Protein AF-A0A2V8RSX2-F1 (afdb_monomer_lite)

pLDDT: mean 84.75, std 11.89, range [47.34, 95.5]

Secondary structure (DSSP, 8-state):
--HHHHHHHHHHHHHHHHHHHHHHHHHHHHH--PPP-THHHHHHHHHHHHHHHHHTT---GGGGSSSS-THHHHHHHHHHHHH--HHHHHHHHHHHHHHHHHHHHHHHHHHHH-

Foldseek 3Di:
DPPVVVVVVVVVVLVVLLCVLQVVLLCCLPPVPDDQDDPRNVLLVLLVVQLVCVVVVNDDPCSCPDDDRNPLSVVLSVVCNVVVCSSSSSSNSVSVVRSVVSSVVVVVVVVVVD

Sequence (114 aa):
MTDDKWKMVRPIRYPVLLLLAGVPRIVGALFVHKEPFGDAYCYIEQATMMRGKIVTGYLAIENLYGFWLPLYQFFCSIVSVPVNQPVYVSRLVAASAGTGVCLLVYVFSYRLTS

Radius of gyration: 18.68 Å; chains: 1; bounding box: 34×29×55 Å

Structure (mmCIF, N/CA/C/O backbone):
data_AF-A0A2V8RSX2-F1
#
_entry.id   AF-A0A2V8RSX2-F1
#
loop_
_atom_site.group_PDB
_atom_site.id
_atom_site.type_symbol
_atom_site.label_atom_id
_atom_site.label_alt_id
_atom_site.label_comp_id
_atom_site.label_asym_id
_atom_site.label_entity_id
_atom_site.label_seq_id
_atom_site.pdbx_PDB_ins_code
_atom_site.Cartn_x
_atom_site.Cartn_y
_atom_site.Cartn_z
_atom_site.occupancy
_atom_site.B_iso_or_equiv
_atom_site.auth_seq_id
_atom_site.auth_comp_id
_atom_site.auth_asym_id
_atom_site.auth_atom_id
_atom_site.pdbx_PDB_model_num
ATOM 1 N N . MET A 1 1 ? -14.603 -11.134 40.950 1.00 47.34 1 MET A N 1
ATOM 2 C CA . MET A 1 1 ? -14.792 -11.987 39.748 1.00 47.34 1 MET A CA 1
ATOM 3 C C . MET A 1 1 ? -15.011 -11.146 38.474 1.00 47.34 1 MET A C 1
ATOM 5 O O . MET A 1 1 ? -15.754 -11.547 37.586 1.00 47.34 1 MET A O 1
ATOM 9 N N . THR A 1 2 ? -14.371 -9.973 38.360 1.00 55.50 2 THR A N 1
ATOM 10 C CA . THR A 1 2 ? -14.672 -8.955 37.328 1.00 55.50 2 THR A CA 1
ATOM 11 C C . THR A 1 2 ? -13.461 -8.508 36.502 1.00 55.50 2 THR A C 1
ATOM 13 O O . THR A 1 2 ? -13.664 -7.946 35.431 1.00 55.50 2 THR A O 1
ATOM 16 N N . ASP A 1 3 ? -12.224 -8.804 36.915 1.00 56.16 3 ASP A N 1
ATOM 17 C CA . ASP A 1 3 ? -11.018 -8.341 36.206 1.00 56.16 3 ASP A CA 1
ATOM 18 C C . ASP A 1 3 ? -10.672 -9.139 34.940 1.00 56.16 3 ASP A C 1
ATOM 20 O O . ASP A 1 3 ? -10.151 -8.582 33.969 1.00 56.16 3 ASP A O 1
ATOM 24 N N . ASP A 1 4 ? -11.000 -10.430 34.888 1.00 55.84 4 ASP A N 1
ATOM 25 C CA . ASP A 1 4 ? -10.563 -11.287 33.776 1.00 55.84 4 ASP A CA 1
ATOM 26 C C . ASP A 1 4 ? -11.345 -11.044 32.480 1.00 55.84 4 ASP A C 1
ATOM 28 O O . ASP A 1 4 ? -10.791 -11.159 31.382 1.00 55.84 4 ASP A O 1
ATOM 32 N N . LYS A 1 5 ? -12.606 -10.599 32.579 1.00 52.97 5 LYS A N 1
ATOM 33 C CA . LYS A 1 5 ? -13.413 -10.238 31.401 1.00 52.97 5 LYS A CA 1
ATOM 34 C C . LYS A 1 5 ? -12.805 -9.050 30.650 1.00 52.97 5 LYS A C 1
ATOM 36 O O . LYS A 1 5 ? -12.757 -9.059 29.423 1.00 52.97 5 LYS A O 1
ATOM 41 N N . TRP A 1 6 ? -12.263 -8.062 31.362 1.00 51.31 6 TRP A N 1
ATOM 42 C CA . TRP A 1 6 ? -11.646 -6.884 30.744 1.00 51.31 6 TRP A CA 1
ATOM 43 C C . TRP A 1 6 ? -10.259 -7.154 30.161 1.00 51.31 6 TRP A C 1
ATOM 45 O O . TRP A 1 6 ? -9.827 -6.422 29.271 1.00 51.31 6 TRP A O 1
ATOM 55 N N . LYS A 1 7 ? -9.560 -8.197 30.620 1.00 53.88 7 LYS A N 1
ATOM 56 C CA . LYS A 1 7 ? -8.288 -8.632 30.025 1.00 53.88 7 LYS A CA 1
ATOM 57 C C . LYS A 1 7 ? -8.502 -9.404 28.723 1.00 53.88 7 LYS A C 1
ATOM 59 O O . LYS A 1 7 ? -7.754 -9.178 27.779 1.00 53.88 7 LYS A O 1
ATOM 64 N N . MET A 1 8 ? -9.556 -10.221 28.632 1.00 51.19 8 MET A N 1
ATOM 65 C CA . MET A 1 8 ? -9.914 -10.980 27.420 1.00 51.19 8 MET A CA 1
ATOM 66 C C . MET A 1 8 ? -10.546 -10.125 26.309 1.00 51.19 8 MET A C 1
ATOM 68 O O . MET A 1 8 ? -10.369 -10.402 25.126 1.00 51.19 8 MET A O 1
ATOM 72 N N . VAL A 1 9 ? -11.249 -9.048 26.667 1.00 57.47 9 VAL A N 1
ATOM 73 C CA . VAL A 1 9 ? -11.889 -8.145 25.695 1.00 57.47 9 VAL A CA 1
ATOM 74 C C . VAL A 1 9 ? -10.869 -7.273 24.942 1.00 57.47 9 VAL A C 1
ATOM 76 O O . VAL A 1 9 ? -11.111 -6.891 23.799 1.00 57.47 9 VAL A O 1
ATOM 79 N N . ARG A 1 10 ? -9.703 -6.982 25.533 1.00 61.38 10 ARG A N 1
ATOM 80 C CA . ARG A 1 10 ? -8.636 -6.185 24.891 1.00 61.38 10 ARG A CA 1
ATOM 81 C C . ARG A 1 10 ? -8.049 -6.836 23.626 1.00 61.38 10 ARG A C 1
ATOM 83 O O . ARG A 1 10 ? -8.018 -6.146 22.608 1.00 61.38 10 ARG A O 1
ATOM 90 N N . PRO A 1 11 ? -7.611 -8.113 23.629 1.00 61.22 11 PRO A N 1
ATOM 91 C CA . PRO A 1 11 ? -7.018 -8.742 22.450 1.00 61.22 11 PRO A CA 1
ATOM 92 C C . PRO A 1 11 ? -8.029 -9.022 21.334 1.00 61.22 11 PRO A C 1
ATOM 94 O O . PRO A 1 11 ? -7.619 -9.071 20.185 1.00 61.22 11 PRO A O 1
ATOM 97 N N . ILE A 1 12 ? -9.329 -9.153 21.631 1.00 69.94 12 ILE A N 1
ATOM 98 C CA . ILE A 1 12 ? -10.370 -9.429 20.621 1.00 69.94 12 ILE A CA 1
ATOM 99 C C . ILE A 1 12 ? -10.715 -8.187 19.779 1.00 69.94 12 ILE A C 1
ATOM 101 O O . ILE A 1 12 ? -11.083 -8.310 18.613 1.00 69.94 12 ILE A O 1
ATOM 105 N N . ARG A 1 13 ? -10.563 -6.972 20.321 1.00 81.12 13 ARG A N 1
ATOM 106 C CA . ARG A 1 13 ? -10.955 -5.733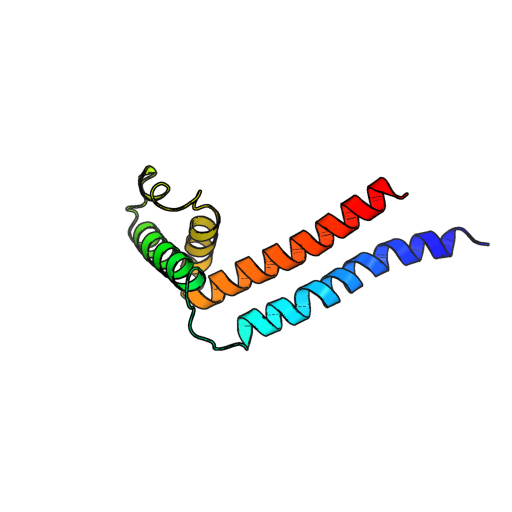 19.620 1.00 81.12 13 ARG A CA 1
ATOM 107 C C . ARG A 1 13 ? -10.075 -5.408 18.410 1.00 81.12 13 ARG A C 1
ATOM 109 O O . ARG A 1 13 ? -10.595 -4.960 17.394 1.00 81.12 13 ARG A O 1
ATOM 116 N N . TYR A 1 14 ? -8.771 -5.663 18.490 1.00 86.56 14 TYR A N 1
ATOM 117 C CA . TYR A 1 14 ? -7.827 -5.407 17.395 1.00 86.56 14 TYR A CA 1
ATOM 118 C C . TYR A 1 14 ? -8.060 -6.264 16.140 1.00 86.56 14 TYR A C 1
ATOM 120 O O . TYR A 1 14 ? -8.159 -5.679 15.065 1.00 86.56 14 TYR A O 1
ATOM 128 N N . PRO A 1 15 ? -8.182 -7.605 16.217 1.00 89.94 15 PRO A N 1
ATOM 129 C CA . PRO A 1 15 ? -8.452 -8.426 15.041 1.00 89.94 15 PRO A CA 1
ATOM 130 C C . PRO A 1 15 ? -9.836 -8.136 14.459 1.00 89.94 15 PRO A C 1
ATOM 132 O O . PRO A 1 15 ? -9.970 -8.072 13.243 1.00 89.94 15 PRO A O 1
ATOM 135 N N . VAL A 1 16 ? -10.852 -7.879 15.292 1.00 91.44 16 VAL A N 1
ATOM 136 C CA . VAL A 1 16 ? -12.181 -7.481 14.798 1.00 91.44 16 VAL A CA 1
ATOM 137 C C . VAL A 1 16 ? -12.095 -6.163 14.027 1.00 91.44 16 VAL A C 1
ATOM 139 O O . VAL A 1 16 ? -12.621 -6.065 12.921 1.00 91.44 16 VAL A O 1
ATOM 142 N N . LEU A 1 17 ? -11.380 -5.168 14.558 1.00 91.19 17 LEU A N 1
ATOM 143 C CA . LEU A 1 17 ? -11.181 -3.889 13.880 1.00 91.19 17 LEU A CA 1
ATOM 144 C C . LEU A 1 17 ? -10.354 -4.036 12.595 1.00 91.19 17 LEU A C 1
ATOM 146 O O . LEU A 1 17 ? -10.699 -3.432 11.583 1.00 91.19 17 LEU A O 1
ATOM 150 N N . LEU A 1 18 ? -9.305 -4.863 12.611 1.00 93.06 18 LEU A N 1
ATOM 151 C CA . LEU A 1 18 ? -8.501 -5.185 11.431 1.00 93.06 18 LEU A CA 1
ATOM 152 C C . LEU A 1 18 ? -9.369 -5.808 10.334 1.00 93.06 18 LEU A C 1
ATOM 154 O O . LEU A 1 18 ? -9.258 -5.414 9.180 1.00 93.06 18 LEU A O 1
ATOM 158 N N . LEU A 1 19 ? -10.247 -6.751 10.683 1.00 94.12 19 LEU A N 1
ATOM 159 C CA . LEU A 1 19 ? -11.134 -7.399 9.721 1.00 94.12 19 LEU A CA 1
ATOM 160 C C . LEU A 1 19 ? -12.172 -6.416 9.172 1.00 94.12 19 LEU A C 1
ATOM 162 O O . LEU A 1 19 ? -12.322 -6.305 7.958 1.00 94.12 19 LEU A O 1
ATOM 166 N N . LEU A 1 20 ? -12.839 -5.656 10.044 1.00 94.12 20 LEU A N 1
ATOM 167 C CA . LEU A 1 20 ? -13.863 -4.688 9.639 1.00 94.12 20 LEU A CA 1
ATOM 168 C C . LEU A 1 20 ? -13.292 -3.542 8.797 1.00 94.12 20 LEU A C 1
ATOM 170 O O . LEU A 1 20 ? -13.925 -3.110 7.838 1.00 94.12 20 LEU A O 1
ATOM 174 N N . ALA A 1 21 ? -12.098 -3.048 9.128 1.00 93.62 21 ALA A N 1
ATOM 175 C CA . ALA A 1 21 ? -11.451 -1.991 8.361 1.00 93.62 21 ALA A CA 1
ATOM 176 C C . ALA A 1 21 ? -10.746 -2.532 7.106 1.00 93.62 21 ALA A C 1
ATOM 178 O O . ALA A 1 21 ? -10.789 -1.892 6.055 1.00 93.62 21 ALA A O 1
ATOM 179 N N . GLY A 1 22 ? -10.098 -3.690 7.209 1.00 94.75 22 GLY A N 1
ATOM 180 C CA . GLY A 1 22 ? -9.222 -4.238 6.180 1.00 94.75 22 GLY A CA 1
ATOM 181 C C . GLY A 1 22 ? -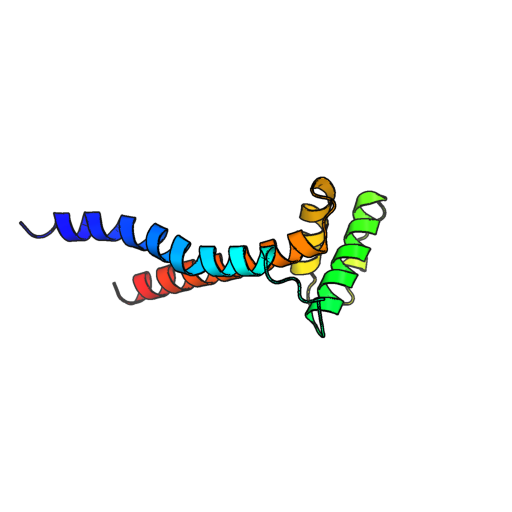9.953 -4.996 5.083 1.00 94.75 22 GLY A C 1
ATOM 182 O O . GLY A 1 22 ? -9.706 -4.732 3.908 1.00 94.75 22 GLY A O 1
ATOM 183 N N . VAL A 1 23 ? -10.878 -5.897 5.433 1.00 95.19 23 VAL A N 1
ATOM 184 C CA . VAL A 1 23 ? -11.530 -6.781 4.449 1.00 95.19 23 VAL A CA 1
ATOM 185 C C . VAL A 1 23 ? -12.257 -5.982 3.362 1.00 95.19 23 VAL A C 1
ATOM 187 O O . VAL A 1 23 ? -11.952 -6.208 2.192 1.00 95.19 23 VAL A O 1
ATOM 190 N N . PRO A 1 24 ? -13.120 -4.990 3.671 1.00 95.25 24 PRO A N 1
ATOM 191 C CA . PRO A 1 24 ? -13.796 -4.222 2.625 1.00 95.25 24 PRO A CA 1
ATOM 192 C C . PRO A 1 24 ? -12.826 -3.443 1.728 1.00 95.25 24 PRO A C 1
ATOM 194 O O . PRO A 1 24 ? -13.056 -3.326 0.528 1.00 95.25 24 PRO A O 1
ATOM 197 N N . ARG A 1 25 ? -11.716 -2.935 2.288 1.00 94.56 25 ARG A N 1
ATOM 198 C CA . ARG A 1 25 ? -10.702 -2.174 1.539 1.00 94.56 25 ARG A CA 1
ATOM 199 C C . ARG A 1 25 ? -9.899 -3.062 0.596 1.00 94.56 25 ARG A C 1
ATOM 201 O O . ARG A 1 25 ? -9.679 -2.676 -0.547 1.00 94.56 25 ARG A O 1
ATOM 208 N N . ILE A 1 26 ? -9.490 -4.246 1.052 1.00 93.94 26 ILE A N 1
ATOM 209 C CA . ILE A 1 26 ? -8.765 -5.219 0.225 1.00 93.94 26 ILE A CA 1
ATOM 210 C C . ILE A 1 26 ? -9.683 -5.759 -0.875 1.00 93.94 26 ILE A C 1
ATOM 212 O O . ILE A 1 26 ? -9.287 -5.789 -2.037 1.00 93.94 26 ILE A O 1
ATOM 216 N N . VAL A 1 27 ? -10.929 -6.111 -0.537 1.00 93.69 27 VAL A N 1
ATOM 217 C CA . VAL A 1 27 ? -11.937 -6.525 -1.526 1.00 93.69 27 VAL A CA 1
ATOM 218 C C . VAL A 1 27 ? -12.152 -5.412 -2.554 1.00 93.69 27 VAL A C 1
ATOM 220 O O . VAL A 1 27 ? -12.115 -5.672 -3.753 1.00 93.69 27 VAL A O 1
ATOM 223 N N . GLY A 1 28 ? -12.282 -4.160 -2.110 1.00 90.88 28 GLY A N 1
ATOM 224 C CA . GLY A 1 28 ? -12.368 -3.005 -3.001 1.00 90.88 28 GLY A CA 1
ATOM 225 C C . GLY A 1 28 ? -11.156 -2.878 -3.930 1.00 90.88 28 GLY A C 1
ATOM 226 O O . GLY A 1 28 ? -11.318 -2.726 -5.137 1.00 90.88 28 GLY A O 1
ATOM 227 N N . ALA A 1 29 ? -9.943 -3.001 -3.391 1.00 90.25 29 ALA A N 1
ATOM 228 C CA . ALA A 1 29 ? -8.704 -2.900 -4.159 1.00 90.25 29 ALA A CA 1
ATOM 229 C C . ALA A 1 29 ? -8.567 -3.982 -5.247 1.00 90.25 29 ALA A C 1
ATOM 231 O O . ALA A 1 29 ? -8.026 -3.694 -6.317 1.00 90.25 29 ALA A O 1
ATOM 232 N N . LEU A 1 30 ? -9.053 -5.199 -4.979 1.00 89.94 30 LEU A N 1
ATOM 233 C CA . LEU A 1 30 ? -8.938 -6.348 -5.882 1.00 89.94 30 LEU A CA 1
ATOM 234 C C . LEU A 1 30 ? -10.084 -6.447 -6.895 1.00 89.94 30 LEU A C 1
ATOM 236 O O . LEU A 1 30 ? -9.839 -6.778 -8.049 1.00 89.94 30 LEU A O 1
ATOM 240 N N . PHE A 1 31 ? -11.324 -6.176 -6.479 1.00 89.50 31 PHE A N 1
ATOM 241 C CA . PHE A 1 31 ? -12.514 -6.478 -7.285 1.00 89.50 31 PHE A CA 1
ATOM 242 C C . PHE A 1 31 ? -13.170 -5.253 -7.930 1.00 89.50 31 PHE A C 1
ATOM 244 O O . PHE A 1 31 ? -13.957 -5.409 -8.866 1.00 89.50 31 PHE A O 1
ATOM 251 N N . VAL A 1 32 ? -12.854 -4.028 -7.493 1.00 84.12 32 VAL A N 1
ATOM 252 C CA . VAL A 1 32 ? -13.368 -2.816 -8.150 1.00 84.12 32 VAL A CA 1
ATOM 253 C C . VAL A 1 32 ? -12.478 -2.481 -9.344 1.00 84.12 32 VAL A C 1
ATOM 255 O O . VAL A 1 32 ? -11.439 -1.831 -9.232 1.00 84.12 32 VAL A O 1
ATOM 258 N N . HIS A 1 33 ? -12.903 -2.918 -10.526 1.00 73.38 33 HIS A N 1
ATOM 259 C CA . HIS A 1 33 ? -12.183 -2.742 -11.791 1.00 73.38 33 HIS A CA 1
ATOM 260 C C . HIS A 1 33 ? -12.485 -1.393 -12.460 1.00 73.38 33 HIS A C 1
ATOM 262 O O . HIS A 1 33 ? -12.699 -1.318 -13.665 1.00 73.38 33 HIS A O 1
ATOM 268 N N . LYS A 1 34 ? -12.534 -0.306 -11.682 1.00 77.75 34 LYS A N 1
ATOM 269 C CA . LYS A 1 34 ? -12.699 1.035 -12.251 1.00 77.75 34 LYS A CA 1
ATOM 270 C C . LYS A 1 34 ? -11.337 1.573 -12.675 1.00 77.75 34 LYS A C 1
ATOM 272 O O . LYS A 1 34 ? -10.413 1.578 -11.860 1.00 77.75 34 LYS A O 1
ATOM 277 N N . GLU A 1 35 ? -11.217 2.017 -13.922 1.00 80.44 35 GLU A N 1
ATOM 278 C CA . GLU A 1 35 ? -10.015 2.711 -14.390 1.00 80.44 35 GLU A CA 1
ATOM 279 C C . GLU A 1 35 ? -9.699 3.899 -13.466 1.00 80.44 35 GLU A C 1
ATOM 281 O O . GLU A 1 35 ? -10.625 4.591 -13.015 1.00 80.44 35 GLU A O 1
ATOM 286 N N . PRO A 1 36 ? -8.421 4.115 -13.111 1.00 82.56 36 PRO A N 1
ATOM 287 C CA . PRO A 1 36 ? -8.053 5.230 -12.259 1.00 82.56 36 PRO A CA 1
ATOM 288 C C . PRO A 1 36 ? -8.407 6.546 -12.956 1.00 82.56 36 PRO A C 1
ATOM 290 O O . PRO A 1 36 ? -8.148 6.728 -14.142 1.00 82.56 36 PRO A O 1
ATOM 293 N N . PHE A 1 37 ? -9.021 7.461 -12.210 1.00 86.44 37 PHE A N 1
ATOM 294 C CA . PHE A 1 37 ? -9.512 8.736 -12.725 1.00 86.44 37 PHE A CA 1
ATOM 295 C C . PHE A 1 37 ? -9.104 9.881 -11.797 1.00 86.44 37 PHE A C 1
ATOM 297 O O . PHE A 1 37 ? -8.994 9.685 -10.583 1.00 86.44 37 PHE A O 1
ATOM 304 N N . GLY A 1 38 ? -8.900 11.071 -12.368 1.00 87.81 38 GLY A N 1
ATOM 305 C CA . GLY A 1 38 ? -8.465 12.259 -11.633 1.00 87.81 38 GLY A CA 1
ATOM 306 C C . GLY A 1 38 ? -7.104 12.040 -10.975 1.00 87.81 38 GLY A C 1
ATOM 307 O O . GLY A 1 38 ? -6.197 11.481 -11.588 1.00 87.81 38 GLY A O 1
ATOM 308 N N . ASP A 1 39 ? -6.981 12.414 -9.704 1.00 86.69 39 ASP A N 1
ATOM 309 C CA . ASP A 1 39 ? -5.715 12.335 -8.966 1.00 86.69 39 ASP A CA 1
ATOM 310 C C . ASP A 1 39 ? -5.134 10.916 -8.937 1.00 86.69 39 ASP A C 1
ATOM 312 O O . ASP A 1 39 ? -3.924 10.729 -9.066 1.00 86.69 39 ASP A O 1
ATOM 316 N N . ALA A 1 40 ? -5.993 9.894 -8.830 1.00 87.25 40 ALA A N 1
ATOM 317 C CA . ALA A 1 40 ? -5.564 8.498 -8.805 1.00 87.25 40 ALA A CA 1
ATOM 318 C C . ALA A 1 40 ? -4.811 8.094 -10.083 1.00 87.25 40 ALA A C 1
ATOM 320 O O . ALA A 1 40 ? -3.867 7.306 -10.004 1.00 87.25 40 ALA A O 1
ATOM 321 N N . TYR A 1 41 ? -5.204 8.641 -11.239 1.00 89.06 41 TYR A N 1
ATOM 322 C CA . TYR A 1 41 ? -4.496 8.425 -12.499 1.00 89.06 41 TYR A CA 1
ATOM 323 C C . TYR A 1 41 ? -3.086 9.023 -12.431 1.00 89.06 41 TYR A C 1
ATOM 325 O O . TYR A 1 41 ? -2.112 8.302 -12.641 1.00 89.06 41 TYR A O 1
ATOM 333 N N . CYS A 1 42 ? -2.968 10.292 -12.027 1.00 88.50 42 CYS A N 1
ATOM 334 C CA . CYS A 1 42 ? -1.688 10.997 -11.912 1.00 88.50 42 CYS A CA 1
ATOM 335 C C . CYS A 1 42 ? -0.708 10.275 -10.970 1.00 88.50 42 CYS A C 1
ATOM 337 O O . CYS A 1 42 ? 0.474 10.124 -11.281 1.00 88.50 42 CYS A O 1
ATOM 339 N N . TYR A 1 43 ? -1.198 9.780 -9.827 1.00 88.12 43 TYR A N 1
ATOM 340 C CA . TYR A 1 43 ? -0.373 9.029 -8.878 1.00 88.12 43 TYR A CA 1
ATOM 341 C C . TYR A 1 43 ? 0.151 7.708 -9.462 1.00 88.12 43 TYR A C 1
ATOM 343 O O . TYR A 1 43 ? 1.318 7.364 -9.262 1.00 88.12 43 TYR A O 1
ATOM 351 N N . ILE A 1 44 ? -0.698 6.958 -10.173 1.00 89.56 44 ILE A N 1
ATOM 352 C CA . ILE A 1 44 ? -0.335 5.662 -10.769 1.00 89.56 44 ILE A CA 1
ATOM 353 C C . ILE A 1 44 ? 0.617 5.846 -11.950 1.00 89.56 44 ILE A C 1
ATOM 355 O O . ILE A 1 44 ? 1.577 5.084 -12.088 1.00 89.56 44 ILE A O 1
ATOM 359 N N . GLU A 1 45 ? 0.381 6.855 -12.784 1.00 90.06 45 GLU A N 1
ATOM 360 C CA . GLU A 1 45 ? 1.252 7.203 -13.905 1.00 90.06 45 GLU A CA 1
ATOM 361 C C . GLU A 1 45 ? 2.673 7.503 -13.412 1.00 90.06 45 GLU A C 1
ATOM 363 O O . GLU A 1 45 ? 3.638 6.874 -13.852 1.00 90.06 45 GLU A O 1
ATOM 368 N N . GLN A 1 46 ? 2.804 8.373 -12.409 1.00 89.56 46 GLN A N 1
ATOM 369 C CA . GLN A 1 46 ? 4.098 8.702 -11.814 1.00 89.56 46 GLN A CA 1
ATOM 370 C C . GLN A 1 46 ? 4.769 7.505 -11.144 1.00 89.56 46 GLN A C 1
ATOM 372 O O . GLN A 1 46 ? 5.972 7.305 -11.315 1.00 89.56 46 GLN A O 1
ATOM 377 N N . ALA A 1 47 ? 4.013 6.680 -10.413 1.00 90.12 47 ALA A N 1
ATOM 378 C CA . ALA A 1 47 ? 4.547 5.455 -9.823 1.00 90.12 47 ALA A CA 1
ATOM 379 C C . ALA A 1 47 ? 5.067 4.490 -10.904 1.00 90.12 47 ALA A C 1
ATOM 381 O O . ALA A 1 47 ? 6.104 3.854 -10.721 1.00 90.12 47 ALA A O 1
ATOM 382 N N . THR A 1 48 ? 4.395 4.418 -12.056 1.00 90.62 48 THR A N 1
ATOM 383 C CA . THR A 1 48 ? 4.800 3.575 -13.192 1.00 90.62 48 THR A CA 1
ATOM 384 C C . THR A 1 48 ? 6.064 4.108 -13.868 1.00 90.62 48 THR A C 1
ATOM 386 O O . THR A 1 48 ? 6.992 3.338 -14.122 1.00 90.62 48 THR A O 1
ATOM 389 N N . MET A 1 49 ? 6.157 5.422 -14.091 1.00 89.75 49 MET A N 1
ATOM 390 C CA . MET A 1 49 ? 7.373 6.063 -14.609 1.00 89.75 49 MET A CA 1
ATOM 391 C C . MET A 1 49 ? 8.562 5.868 -13.659 1.00 89.75 49 MET A C 1
ATOM 393 O O . MET A 1 49 ? 9.659 5.513 -14.092 1.00 89.75 49 MET A O 1
ATOM 397 N N . MET A 1 50 ? 8.342 6.050 -12.354 1.00 90.31 50 MET A N 1
ATOM 398 C CA . MET A 1 50 ? 9.362 5.854 -11.324 1.00 90.31 50 MET A CA 1
ATOM 399 C C . MET A 1 50 ? 9.813 4.395 -11.250 1.00 90.31 50 MET A C 1
ATOM 401 O O . MET A 1 50 ? 11.012 4.129 -11.208 1.00 90.31 50 MET A O 1
ATOM 405 N N . ARG A 1 51 ? 8.879 3.440 -11.339 1.00 90.69 51 ARG A N 1
ATOM 406 C CA . ARG A 1 51 ? 9.196 2.011 -11.445 1.00 90.69 51 ARG A CA 1
ATOM 407 C C . ARG A 1 51 ? 10.088 1.735 -12.652 1.00 90.69 51 ARG A C 1
ATOM 409 O O . ARG A 1 51 ? 11.068 1.012 -12.515 1.00 90.69 51 ARG A O 1
ATOM 416 N N . GLY A 1 52 ? 9.779 2.321 -13.810 1.00 90.25 52 GLY A N 1
ATOM 417 C CA . GLY A 1 52 ? 10.614 2.210 -15.007 1.00 90.25 52 GLY A CA 1
ATOM 418 C C . GLY A 1 52 ? 12.058 2.638 -14.740 1.00 90.25 52 GLY A C 1
ATOM 419 O O . GLY A 1 52 ? 12.977 1.887 -15.047 1.00 90.25 52 GLY A O 1
ATOM 420 N N . LYS A 1 53 ? 12.248 3.789 -14.081 1.00 90.19 53 LYS A N 1
ATOM 421 C CA . LYS A 1 53 ? 13.571 4.307 -13.683 1.00 90.19 53 LYS A CA 1
ATOM 422 C C . LYS A 1 53 ? 14.287 3.421 -12.657 1.00 90.19 53 LYS A C 1
ATOM 424 O O . LYS A 1 53 ? 15.505 3.295 -12.721 1.00 90.19 53 LYS A O 1
ATOM 429 N N . ILE A 1 54 ? 13.553 2.795 -11.731 1.00 90.50 54 ILE A N 1
ATOM 430 C CA . ILE A 1 54 ? 14.114 1.829 -10.771 1.00 90.50 54 ILE A CA 1
ATOM 431 C C . ILE A 1 54 ? 14.619 0.585 -11.501 1.00 90.50 54 ILE A C 1
ATOM 433 O O . ILE A 1 54 ? 15.751 0.166 -11.283 1.00 90.50 54 ILE A O 1
ATOM 437 N N . VAL A 1 55 ? 13.798 0.010 -12.385 1.00 90.88 55 VAL A N 1
ATOM 438 C CA . VAL A 1 55 ? 14.140 -1.214 -13.129 1.00 90.88 55 VAL A CA 1
ATOM 439 C C . VAL A 1 55 ? 15.352 -0.996 -14.035 1.00 90.88 55 VAL A C 1
ATOM 441 O O . VAL A 1 55 ? 16.175 -1.894 -14.176 1.00 90.88 55 VAL A O 1
ATOM 444 N N . THR A 1 56 ? 15.489 0.192 -14.627 1.00 91.62 56 THR A N 1
ATOM 445 C CA . THR A 1 56 ? 16.620 0.530 -15.501 1.00 91.62 56 THR A CA 1
ATOM 446 C C . THR A 1 56 ? 17.849 1.056 -14.754 1.00 91.62 56 THR A C 1
ATOM 448 O O . THR A 1 56 ? 18.882 1.268 -15.381 1.00 91.62 56 THR A O 1
ATOM 451 N N . GLY A 1 57 ? 17.773 1.260 -13.433 1.00 88.12 57 GLY A N 1
ATOM 452 C CA . GLY A 1 57 ? 18.889 1.751 -12.617 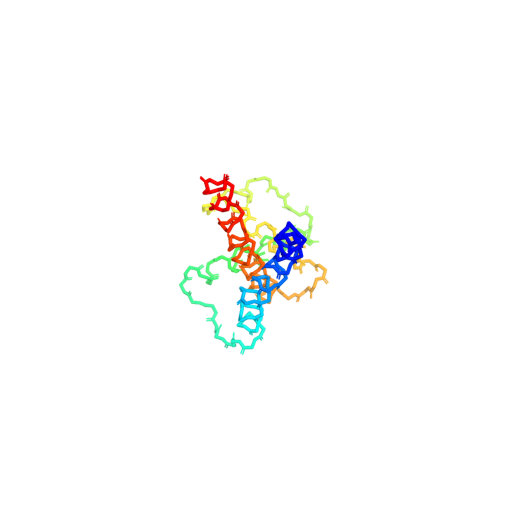1.00 88.12 57 GLY A CA 1
ATOM 453 C C . GLY A 1 57 ? 19.181 3.253 -12.742 1.00 88.12 57 GLY A C 1
ATOM 454 O O . GLY A 1 57 ? 20.194 3.715 -12.228 1.00 88.12 57 GLY A O 1
ATOM 455 N N . TYR A 1 58 ? 18.300 4.034 -13.374 1.00 89.94 58 TYR A N 1
ATOM 456 C CA . TYR A 1 58 ? 18.454 5.487 -13.570 1.00 89.94 58 TYR A CA 1
ATOM 457 C C . TYR A 1 58 ? 17.693 6.327 -12.528 1.00 89.94 58 TYR A C 1
ATOM 459 O O . TYR A 1 58 ? 17.377 7.496 -12.765 1.00 89.94 58 TYR A O 1
ATOM 467 N N . LEU A 1 59 ? 17.344 5.752 -11.372 1.00 84.94 59 LEU A N 1
ATOM 468 C CA . LEU A 1 59 ? 16.653 6.498 -10.323 1.00 84.94 59 LEU A CA 1
ATOM 469 C C . LEU A 1 59 ? 17.603 7.513 -9.660 1.00 84.94 59 LEU A C 1
ATOM 471 O O . LEU A 1 59 ? 18.390 7.168 -8.786 1.00 84.94 59 LEU A O 1
ATOM 475 N N . ALA A 1 60 ? 17.476 8.782 -10.038 1.00 84.12 60 ALA A N 1
ATOM 476 C CA . ALA A 1 60 ? 18.121 9.913 -9.365 1.00 84.12 60 ALA A CA 1
ATOM 477 C C . ALA A 1 60 ? 17.182 10.608 -8.359 1.00 84.12 60 ALA A C 1
ATOM 479 O O . ALA A 1 60 ? 15.961 10.580 -8.527 1.00 84.12 60 ALA A O 1
ATOM 480 N N . ILE A 1 61 ? 17.753 11.271 -7.346 1.00 81.12 61 ILE A N 1
ATOM 481 C CA . ILE A 1 61 ? 17.026 12.008 -6.290 1.00 81.12 61 ILE A CA 1
ATOM 482 C C . ILE A 1 61 ? 16.112 13.098 -6.866 1.00 81.12 61 ILE A C 1
ATOM 484 O O . ILE A 1 61 ? 15.015 13.302 -6.361 1.00 81.12 61 ILE A O 1
ATOM 488 N N . GLU A 1 62 ? 16.507 13.748 -7.960 1.00 80.94 62 GLU A N 1
ATOM 489 C CA . GLU A 1 62 ? 15.676 14.724 -8.681 1.00 80.94 62 GLU A CA 1
ATOM 490 C C . GLU A 1 62 ? 14.316 14.158 -9.121 1.00 80.94 62 GLU A C 1
ATOM 492 O O . GLU A 1 62 ? 13.332 14.886 -9.176 1.00 80.94 62 GLU A O 1
ATOM 497 N N . ASN A 1 63 ? 14.216 12.841 -9.338 1.00 76.00 63 ASN A N 1
ATOM 498 C CA . ASN A 1 63 ? 12.961 12.179 -9.696 1.00 76.00 63 ASN A CA 1
ATOM 499 C C . ASN A 1 63 ? 11.974 12.071 -8.521 1.00 76.00 63 ASN A C 1
ATOM 5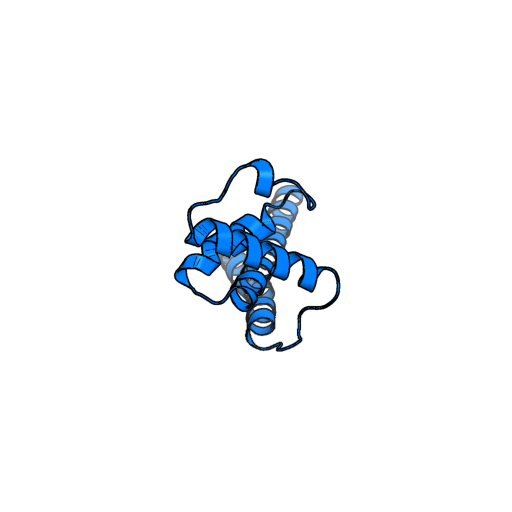01 O O . ASN A 1 63 ? 10.833 11.658 -8.724 1.00 76.00 63 ASN A O 1
ATOM 505 N N . LEU A 1 64 ? 12.410 12.416 -7.305 1.00 74.38 64 LEU A N 1
ATOM 506 C CA . LEU A 1 64 ? 11.570 12.550 -6.115 1.00 74.38 64 LEU A CA 1
ATOM 507 C C . LEU A 1 64 ? 11.017 13.978 -5.960 1.00 74.38 64 LEU A C 1
ATOM 509 O O . LEU A 1 64 ? 10.321 14.257 -4.988 1.00 74.38 64 LEU A O 1
ATOM 513 N N . TYR A 1 65 ? 11.299 14.883 -6.899 1.00 66.88 65 TYR A N 1
ATOM 514 C CA . TYR A 1 65 ? 10.770 16.244 -6.916 1.00 66.88 65 TYR A CA 1
ATOM 515 C C . TYR A 1 65 ? 9.919 16.446 -8.181 1.00 66.88 65 TYR A C 1
ATOM 517 O O . TYR A 1 65 ? 10.307 16.037 -9.270 1.00 66.88 65 TYR A O 1
ATOM 525 N N . GLY A 1 66 ? 8.730 17.045 -8.051 1.00 66.75 66 GLY A N 1
ATOM 526 C CA . GLY A 1 66 ? 7.843 17.349 -9.192 1.00 66.75 66 GLY A CA 1
ATOM 527 C C . GLY A 1 66 ? 6.354 17.108 -8.930 1.00 66.75 66 GLY A C 1
ATOM 528 O O . GLY A 1 66 ? 5.507 17.774 -9.516 1.00 66.75 66 GLY A O 1
ATOM 529 N N . PHE A 1 67 ? 6.028 16.225 -7.988 1.00 64.44 67 PHE A N 1
ATOM 530 C CA . PHE A 1 67 ? 4.685 16.069 -7.427 1.00 64.44 67 PHE A CA 1
ATOM 531 C C . PHE A 1 67 ? 4.786 16.091 -5.902 1.00 64.44 67 PHE A C 1
ATOM 533 O O . PHE A 1 67 ? 5.852 15.774 -5.374 1.00 64.44 67 PHE A O 1
ATOM 540 N N . TRP A 1 68 ? 3.714 16.490 -5.205 1.00 65.25 68 TRP A N 1
ATOM 541 C CA . TRP A 1 68 ? 3.635 16.504 -3.734 1.00 65.25 68 TRP A CA 1
ATOM 542 C C . TRP A 1 68 ? 4.387 15.312 -3.124 1.00 65.25 68 TRP A C 1
ATOM 544 O O . TRP A 1 68 ? 4.122 14.185 -3.537 1.00 65.25 68 TRP A O 1
ATOM 554 N N . LEU A 1 69 ? 5.324 15.595 -2.203 1.00 72.44 69 LEU A N 1
ATOM 555 C CA . LEU A 1 69 ? 6.262 14.673 -1.535 1.00 72.44 69 LEU A CA 1
ATOM 556 C C . LEU A 1 69 ? 6.019 13.185 -1.897 1.00 72.44 69 LEU A C 1
ATOM 558 O O . LEU A 1 69 ? 5.181 12.541 -1.258 1.00 72.44 69 LEU A O 1
ATOM 562 N N . PRO A 1 70 ? 6.695 12.624 -2.924 1.00 79.50 70 PRO A N 1
ATOM 563 C CA . PRO A 1 70 ? 6.215 11.449 -3.661 1.00 79.50 70 PRO A CA 1
ATOM 564 C C . PRO A 1 70 ? 6.499 10.118 -2.956 1.00 79.50 70 PRO A C 1
ATOM 566 O O . PRO A 1 70 ? 6.794 9.106 -3.592 1.00 79.50 70 PRO A O 1
ATOM 569 N N . LEU A 1 71 ? 6.409 10.095 -1.625 1.00 85.81 71 LEU A N 1
ATOM 570 C CA . LEU A 1 71 ? 6.586 8.894 -0.817 1.00 85.81 71 LEU A CA 1
ATOM 571 C C . LEU A 1 71 ? 5.612 7.798 -1.245 1.00 85.81 71 LEU A C 1
ATOM 573 O O . LEU A 1 71 ? 6.017 6.649 -1.382 1.00 85.81 71 LEU A O 1
ATOM 577 N N . TYR A 1 72 ? 4.349 8.142 -1.511 1.00 88.06 72 TYR A N 1
ATOM 578 C CA . TYR A 1 72 ? 3.358 7.164 -1.957 1.00 88.06 72 TYR A CA 1
ATOM 579 C C . TYR A 1 72 ? 3.773 6.494 -3.277 1.00 88.06 72 TYR A C 1
ATOM 581 O O . TYR A 1 72 ? 3.822 5.266 -3.359 1.00 88.06 72 TYR A O 1
ATOM 589 N N . GLN A 1 73 ? 4.135 7.285 -4.287 1.00 90.06 73 GLN A N 1
ATOM 590 C CA . GLN A 1 73 ? 4.570 6.803 -5.599 1.00 90.06 73 GLN A CA 1
ATOM 591 C C . GLN A 1 73 ? 5.873 6.006 -5.492 1.00 90.06 73 GLN A C 1
ATOM 593 O O . GLN A 1 73 ? 6.025 4.979 -6.152 1.00 90.06 73 GLN A O 1
ATOM 598 N N . PHE A 1 74 ? 6.783 6.430 -4.615 1.00 88.62 74 PHE A N 1
ATOM 599 C CA . PHE A 1 74 ? 8.026 5.727 -4.325 1.00 88.62 74 PHE A CA 1
ATOM 600 C C . PHE A 1 74 ? 7.773 4.343 -3.719 1.00 88.62 74 PHE A C 1
ATOM 602 O O . PHE A 1 74 ? 8.242 3.345 -4.263 1.00 88.62 74 PHE A O 1
ATOM 609 N N . PHE A 1 75 ? 6.947 4.237 -2.675 1.00 89.00 75 PHE A N 1
ATOM 610 C CA . PHE A 1 75 ? 6.598 2.937 -2.095 1.00 89.00 75 PHE A CA 1
ATOM 611 C C . PHE A 1 75 ? 5.864 2.038 -3.099 1.00 89.00 75 PHE A C 1
ATOM 613 O O . PHE A 1 75 ? 6.204 0.862 -3.233 1.00 89.00 75 PHE A O 1
ATOM 620 N N . CYS A 1 76 ? 4.908 2.584 -3.857 1.00 91.31 76 CYS A N 1
ATOM 621 C CA . CYS A 1 76 ? 4.192 1.824 -4.882 1.00 91.31 76 CYS A CA 1
ATOM 622 C C . CYS A 1 76 ? 5.133 1.327 -5.989 1.00 91.31 76 CYS A C 1
ATOM 624 O O . CYS A 1 76 ? 5.020 0.182 -6.433 1.00 91.31 76 CYS A O 1
ATOM 626 N N . SER A 1 77 ? 6.085 2.155 -6.425 1.00 90.44 77 SER A N 1
ATOM 627 C CA . SER A 1 77 ? 7.047 1.789 -7.466 1.00 90.44 77 SER A CA 1
ATOM 628 C C . SER A 1 77 ? 7.999 0.682 -7.007 1.00 90.44 77 SER A C 1
ATOM 630 O O . SER A 1 77 ? 8.149 -0.296 -7.733 1.00 90.44 77 SER A O 1
ATOM 632 N N . ILE A 1 78 ? 8.535 0.743 -5.782 1.00 90.50 78 ILE A N 1
ATOM 633 C CA . ILE A 1 78 ? 9.390 -0.316 -5.213 1.00 90.50 78 ILE A CA 1
ATOM 634 C C . ILE A 1 78 ? 8.637 -1.642 -5.111 1.00 90.50 78 ILE A C 1
ATOM 636 O O . ILE A 1 78 ? 9.114 -2.665 -5.599 1.00 90.50 78 ILE A O 1
ATOM 640 N N . VAL A 1 79 ? 7.447 -1.635 -4.505 1.00 90.94 79 VAL A N 1
ATOM 641 C CA . VAL A 1 79 ? 6.671 -2.868 -4.285 1.00 90.94 79 VAL A CA 1
ATOM 642 C C . VAL A 1 79 ? 6.192 -3.462 -5.612 1.00 90.94 79 VAL A C 1
ATOM 644 O O . VAL A 1 79 ? 6.062 -4.677 -5.747 1.00 90.94 79 VAL A O 1
ATOM 647 N N . SER A 1 80 ? 5.972 -2.631 -6.631 1.00 92.44 80 SER A N 1
ATOM 648 C CA . SER A 1 80 ? 5.555 -3.097 -7.955 1.00 92.44 80 SER A CA 1
ATOM 649 C C . SER A 1 80 ? 6.689 -3.623 -8.832 1.00 92.44 80 SER A C 1
ATOM 651 O O . SER A 1 80 ? 6.395 -4.246 -9.856 1.00 92.44 80 SER A O 1
ATOM 653 N N . VAL A 1 81 ? 7.965 -3.444 -8.462 1.00 90.31 81 VAL A N 1
ATOM 654 C CA . VAL A 1 81 ? 9.095 -4.084 -9.163 1.00 90.31 81 VAL A CA 1
ATOM 655 C C . VAL A 1 81 ? 8.930 -5.612 -9.187 1.00 90.31 81 VAL A C 1
ATOM 657 O O . VAL A 1 81 ? 8.790 -6.139 -10.293 1.00 90.31 81 VAL A O 1
ATOM 660 N N . PRO A 1 82 ? 8.852 -6.321 -8.039 1.00 91.25 82 PRO A N 1
ATOM 661 C CA . PRO A 1 82 ? 8.728 -7.780 -8.027 1.00 91.25 82 PRO A CA 1
ATOM 662 C C . PRO A 1 82 ? 7.352 -8.292 -8.479 1.00 91.25 82 PRO A C 1
ATOM 664 O O . PRO A 1 82 ? 7.266 -9.377 -9.041 1.00 91.25 82 PRO A O 1
ATOM 667 N N . VAL A 1 83 ? 6.271 -7.537 -8.248 1.00 88.81 83 VAL A N 1
ATOM 668 C CA . VAL A 1 83 ? 4.895 -7.994 -8.542 1.00 88.81 83 VAL A CA 1
ATOM 669 C C . VAL A 1 83 ? 4.512 -7.781 -10.013 1.00 88.81 83 VAL A C 1
ATOM 671 O O . VAL A 1 83 ? 3.614 -8.441 -10.525 1.00 88.81 83 VAL A O 1
ATOM 674 N N . ASN A 1 84 ? 5.181 -6.854 -10.708 1.00 88.50 84 ASN A N 1
ATOM 675 C CA . ASN A 1 84 ? 4.904 -6.481 -12.100 1.00 88.50 84 ASN A CA 1
ATOM 676 C C . ASN A 1 84 ? 3.439 -6.066 -12.372 1.00 88.50 84 ASN A C 1
ATOM 678 O O . ASN A 1 84 ? 2.919 -6.261 -13.466 1.00 88.50 84 ASN A O 1
ATOM 682 N N . GLN A 1 85 ? 2.768 -5.493 -11.368 1.00 88.06 85 GLN A N 1
ATOM 683 C CA . GLN A 1 85 ? 1.369 -5.049 -11.438 1.00 88.06 85 GLN A CA 1
ATOM 684 C C . GLN A 1 85 ? 1.202 -3.681 -10.743 1.00 88.06 85 GLN A C 1
ATOM 686 O O . GLN A 1 85 ? 0.697 -3.614 -9.619 1.00 88.06 85 GLN A O 1
ATOM 691 N N . PRO A 1 86 ? 1.646 -2.568 -11.361 1.00 85.19 86 PRO A N 1
ATOM 692 C CA . PRO A 1 86 ? 1.714 -1.256 -10.703 1.00 85.19 86 PRO A CA 1
ATOM 693 C C . PRO A 1 86 ? 0.346 -0.724 -10.251 1.00 85.19 86 PRO A C 1
ATOM 695 O O . PRO A 1 86 ? 0.238 -0.134 -9.174 1.00 85.19 86 PRO A O 1
ATOM 698 N N . VAL A 1 87 ? -0.714 -0.992 -11.018 1.00 87.56 87 VAL A N 1
ATOM 699 C CA . VAL A 1 87 ? -2.084 -0.569 -10.687 1.00 87.56 87 VAL A CA 1
ATOM 700 C C . VAL A 1 87 ? -2.601 -1.301 -9.445 1.00 87.56 87 VAL A C 1
ATOM 702 O O . VAL A 1 87 ? -3.059 -0.661 -8.498 1.00 87.56 87 VAL A O 1
ATOM 705 N N . TYR A 1 88 ? -2.481 -2.632 -9.408 1.00 89.06 88 TYR A N 1
ATOM 706 C CA . TYR A 1 88 ? -2.927 -3.436 -8.267 1.00 89.06 88 TYR A CA 1
ATOM 707 C C . TYR A 1 88 ? -2.136 -3.124 -6.998 1.00 89.06 88 TYR A C 1
ATOM 709 O O . TYR A 1 88 ? -2.72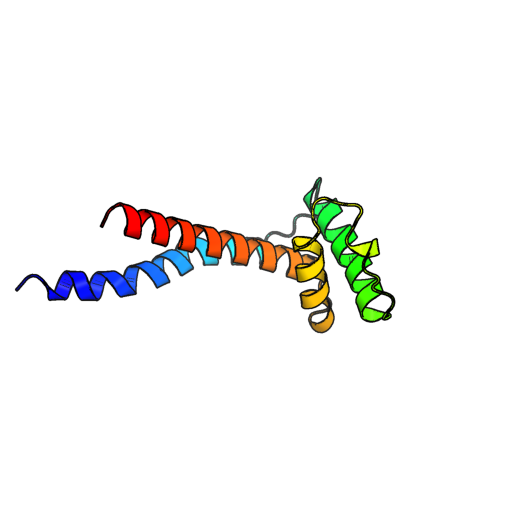5 -2.951 -5.933 1.00 89.06 88 TYR A O 1
ATOM 717 N N . VAL A 1 89 ? -0.811 -2.991 -7.112 1.00 91.50 89 VAL A N 1
ATOM 718 C CA . VAL A 1 89 ? 0.048 -2.648 -5.972 1.00 91.50 89 VAL A CA 1
ATOM 719 C C . VAL A 1 89 ? -0.349 -1.304 -5.376 1.00 91.50 89 VAL A C 1
ATOM 721 O O . VAL A 1 89 ? -0.522 -1.215 -4.164 1.00 91.50 89 VAL A O 1
ATOM 724 N N . SER A 1 90 ? -0.578 -0.287 -6.207 1.00 90.88 90 SER A N 1
ATOM 725 C CA . SER A 1 90 ? -0.982 1.042 -5.731 1.00 90.88 90 SER A CA 1
ATOM 726 C C . SER A 1 90 ? -2.284 0.984 -4.920 1.00 90.88 90 SER A C 1
ATOM 728 O O . SER A 1 90 ? -2.377 1.533 -3.822 1.00 90.88 90 SER A O 1
ATOM 730 N N . ARG A 1 91 ? -3.277 0.220 -5.395 1.00 91.62 91 ARG A N 1
ATOM 731 C CA . ARG A 1 91 ? -4.546 0.021 -4.676 1.00 91.62 91 ARG A CA 1
ATOM 732 C C . ARG A 1 91 ? -4.364 -0.715 -3.349 1.00 91.62 91 ARG A C 1
ATOM 734 O O . ARG A 1 91 ? -4.992 -0.343 -2.360 1.00 91.62 91 ARG A O 1
ATOM 741 N N . LEU A 1 92 ? -3.505 -1.734 -3.308 1.00 92.69 92 LEU A N 1
ATOM 742 C CA . LEU A 1 92 ? -3.221 -2.483 -2.082 1.00 92.69 92 LEU A CA 1
ATOM 743 C C . LEU A 1 92 ? -2.463 -1.642 -1.050 1.00 92.69 92 LEU A C 1
ATOM 745 O O . LEU A 1 92 ? -2.774 -1.721 0.137 1.00 92.69 92 LEU A O 1
ATOM 749 N N . VAL A 1 93 ? -1.519 -0.807 -1.489 1.00 92.31 93 VAL A N 1
ATOM 750 C CA . VAL A 1 93 ? -0.806 0.141 -0.619 1.00 92.31 93 VAL A CA 1
ATOM 751 C C . VAL A 1 93 ? -1.781 1.163 -0.028 1.00 92.31 93 VAL A C 1
ATOM 753 O O . VAL A 1 93 ? -1.755 1.418 1.174 1.00 92.31 93 VAL A O 1
ATOM 756 N N . ALA A 1 94 ? -2.705 1.699 -0.829 1.00 92.12 94 ALA A N 1
ATOM 757 C CA . ALA A 1 94 ? -3.746 2.595 -0.324 1.00 92.12 94 ALA A CA 1
ATOM 758 C C . ALA A 1 94 ? -4.698 1.889 0.667 1.00 92.12 94 ALA A C 1
ATOM 760 O O . ALA A 1 94 ? -5.037 2.442 1.718 1.00 92.12 94 ALA A O 1
ATOM 761 N N . ALA A 1 95 ? -5.103 0.649 0.372 1.00 94.06 95 ALA A N 1
ATOM 762 C CA . ALA A 1 95 ? -5.964 -0.148 1.244 1.00 94.06 95 ALA A CA 1
ATOM 763 C C . ALA A 1 95 ? -5.299 -0.471 2.593 1.00 94.06 95 ALA A C 1
ATOM 765 O O . ALA A 1 95 ? -5.946 -0.367 3.643 1.00 94.06 95 ALA A O 1
ATOM 766 N N . SER A 1 96 ? -4.010 -0.825 2.588 1.00 93.81 96 SER A N 1
ATOM 767 C CA . SER A 1 96 ? -3.253 -1.118 3.807 1.00 93.81 96 SER A CA 1
ATOM 768 C C . SER A 1 96 ? -3.028 0.139 4.644 1.00 93.81 96 SER A C 1
ATOM 770 O O . SER A 1 96 ? -3.277 0.106 5.849 1.00 93.81 96 SER A O 1
ATOM 772 N N . ALA A 1 97 ? -2.686 1.269 4.016 1.00 93.75 97 ALA A N 1
ATOM 773 C CA . ALA A 1 97 ? -2.564 2.557 4.693 1.00 93.75 97 ALA A CA 1
ATOM 774 C C . ALA A 1 97 ? -3.887 2.970 5.358 1.00 93.75 97 ALA A C 1
ATOM 776 O O . ALA A 1 97 ? -3.907 3.296 6.543 1.00 93.75 97 ALA A O 1
ATOM 777 N N . GLY A 1 98 ? -5.014 2.870 4.643 1.00 93.56 98 GLY A N 1
ATOM 778 C CA . GLY A 1 98 ? -6.335 3.169 5.204 1.00 93.56 98 GLY A CA 1
ATOM 779 C C . GLY A 1 98 ? -6.715 2.258 6.376 1.00 93.56 98 GLY A C 1
ATOM 780 O O . GLY A 1 98 ? -7.288 2.721 7.361 1.00 93.56 98 GLY A O 1
ATOM 781 N N . THR A 1 99 ? -6.357 0.974 6.304 1.00 95.50 99 THR A N 1
ATOM 782 C CA . THR A 1 99 ? -6.556 0.019 7.408 1.00 95.50 99 THR A CA 1
ATOM 783 C C . THR A 1 99 ? -5.691 0.384 8.616 1.00 95.50 99 THR A C 1
ATOM 785 O O . THR A 1 99 ? -6.182 0.415 9.745 1.00 95.50 99 THR A O 1
ATOM 788 N N . GLY A 1 100 ? -4.420 0.720 8.379 1.00 94.44 100 GLY A N 1
ATOM 789 C CA . GLY A 1 100 ? -3.479 1.154 9.409 1.00 94.44 100 GLY A CA 1
ATOM 790 C C . GLY A 1 100 ? -3.930 2.428 10.120 1.00 94.44 100 GLY A C 1
ATOM 791 O O . GLY A 1 100 ? -3.880 2.487 11.345 1.00 94.44 100 GLY A O 1
ATOM 792 N N . VAL A 1 101 ? -4.455 3.411 9.381 1.00 95.50 101 VAL A N 1
ATOM 793 C CA . VAL A 1 101 ? -5.005 4.646 9.965 1.00 95.50 101 VAL A CA 1
ATOM 794 C C . VAL A 1 101 ? -6.186 4.342 10.888 1.00 95.50 101 VAL A C 1
ATOM 796 O O . VAL A 1 101 ? -6.231 4.874 11.993 1.00 95.50 101 VAL A O 1
ATOM 799 N N . CYS A 1 102 ? -7.109 3.453 10.504 1.00 94.12 102 CYS A N 1
ATOM 800 C CA . CYS A 1 102 ? -8.217 3.064 11.386 1.00 94.12 102 CYS A CA 1
ATOM 801 C C . CYS A 1 102 ? -7.727 2.441 12.704 1.00 94.12 102 CYS A C 1
ATOM 803 O O . CYS A 1 102 ? -8.245 2.773 13.771 1.00 94.12 102 CYS A O 1
ATOM 805 N N . LEU A 1 103 ? -6.716 1.568 12.642 1.00 93.06 103 LEU A N 1
ATOM 806 C CA . LEU A 1 103 ? -6.105 0.980 13.837 1.00 93.06 103 LEU A CA 1
ATOM 807 C C . LEU A 1 103 ? -5.422 2.041 14.704 1.00 93.06 103 LEU A C 1
ATOM 809 O O . LEU A 1 103 ? -5.586 2.037 15.922 1.00 93.06 103 LEU A O 1
ATOM 813 N N . LEU A 1 104 ? -4.679 2.954 14.081 1.00 93.69 104 LEU A N 1
ATOM 814 C CA . LEU A 1 104 ? -3.949 4.014 14.767 1.00 93.69 104 LEU A CA 1
ATOM 815 C C . LEU A 1 104 ? -4.902 4.981 15.478 1.00 93.69 104 LEU A C 1
ATOM 817 O O . LEU A 1 104 ? -4.693 5.280 16.652 1.00 93.69 104 LEU A O 1
ATOM 821 N N . VAL A 1 105 ? -5.985 5.396 14.813 1.00 94.25 105 VAL A N 1
ATOM 822 C CA . VAL A 1 105 ? -7.039 6.221 15.422 1.00 94.25 105 VAL A CA 1
ATOM 823 C C . VAL A 1 105 ? -7.632 5.511 16.633 1.00 94.25 105 VAL A C 1
ATOM 825 O O . VAL A 1 105 ? -7.697 6.103 17.704 1.00 94.25 105 VAL A O 1
ATOM 828 N N . TYR A 1 106 ? -7.990 4.230 16.507 1.00 90.88 106 TYR A N 1
ATOM 829 C CA . TYR A 1 106 ? -8.509 3.461 17.637 1.00 90.88 106 TYR A CA 1
ATOM 830 C C . TYR A 1 106 ? -7.515 3.392 18.804 1.00 90.88 106 TYR A C 1
ATOM 832 O O . TYR A 1 106 ? -7.908 3.599 19.951 1.00 90.88 106 TYR A O 1
ATOM 840 N N . VAL A 1 107 ? -6.232 3.135 18.528 1.00 90.38 107 VAL A N 1
ATOM 841 C CA . VAL A 1 107 ? -5.184 3.090 19.558 1.00 90.38 107 VAL A CA 1
ATOM 842 C C . VAL A 1 107 ? -5.069 4.433 20.271 1.00 90.38 107 VAL A C 1
ATOM 844 O O . VAL A 1 107 ? -5.034 4.459 21.500 1.00 90.38 107 VAL A O 1
ATOM 847 N N . PHE A 1 108 ? -5.041 5.543 19.536 1.00 93.38 108 PHE A N 1
ATOM 848 C CA . PHE A 1 108 ? -4.955 6.874 20.133 1.00 93.38 108 PHE A CA 1
ATOM 849 C C . PHE A 1 108 ? -6.201 7.232 20.933 1.00 93.38 108 PHE A C 1
ATOM 851 O O . PHE A 1 108 ? -6.071 7.634 22.086 1.00 93.38 108 PHE A O 1
ATOM 858 N N . SER A 1 109 ? -7.398 7.007 20.390 1.00 91.62 109 SER A N 1
ATOM 859 C CA . SER A 1 109 ? -8.646 7.223 21.126 1.00 91.62 109 SER A CA 1
ATOM 860 C C . SER A 1 109 ? -8.684 6.394 22.409 1.00 91.62 109 SER A C 1
ATOM 862 O O . SER A 1 109 ? -8.983 6.917 23.476 1.00 91.62 109 SER A O 1
ATOM 864 N N . TYR A 1 110 ? -8.297 5.119 22.340 1.00 86.88 110 TYR A N 1
ATOM 865 C CA . TYR A 1 110 ? -8.250 4.251 23.511 1.00 86.88 110 TYR A CA 1
ATOM 866 C C . TYR A 1 110 ? -7.254 4.746 24.567 1.00 86.88 110 TYR A C 1
ATOM 868 O O . TYR A 1 110 ? -7.557 4.712 25.754 1.00 86.88 110 TYR A O 1
ATOM 876 N N . ARG A 1 111 ? -6.070 5.213 24.153 1.00 86.81 111 ARG A N 1
ATOM 877 C CA . ARG A 1 111 ? -5.040 5.732 25.068 1.00 86.81 111 ARG A CA 1
ATOM 878 C C . ARG A 1 111 ? -5.412 7.062 25.713 1.00 86.81 111 ARG A C 1
ATOM 880 O O . ARG A 1 111 ? -4.921 7.331 26.798 1.00 86.81 111 ARG A O 1
ATOM 887 N N . LEU A 1 112 ? -6.229 7.877 25.052 1.00 91.44 112 LEU A N 1
ATOM 888 C CA . LEU A 1 112 ? -6.665 9.176 25.569 1.00 91.44 112 LEU A CA 1
ATOM 889 C C . LEU A 1 112 ? -7.890 9.078 26.489 1.00 91.44 112 LEU A C 1
ATOM 891 O O . LEU A 1 112 ? -8.113 9.977 27.290 1.00 91.44 112 LEU A O 1
ATOM 895 N N . THR A 1 113 ? -8.711 8.032 26.350 1.00 90.19 113 THR A N 1
ATOM 896 C CA . THR A 1 113 ? -9.960 7.857 27.121 1.00 90.19 113 THR A CA 1
ATOM 897 C C . THR A 1 113 ? -9.848 6.817 28.245 1.00 90.19 113 THR A C 1
ATOM 899 O O . THR A 1 113 ? -10.775 6.683 29.042 1.00 90.19 113 THR A O 1
ATOM 902 N N .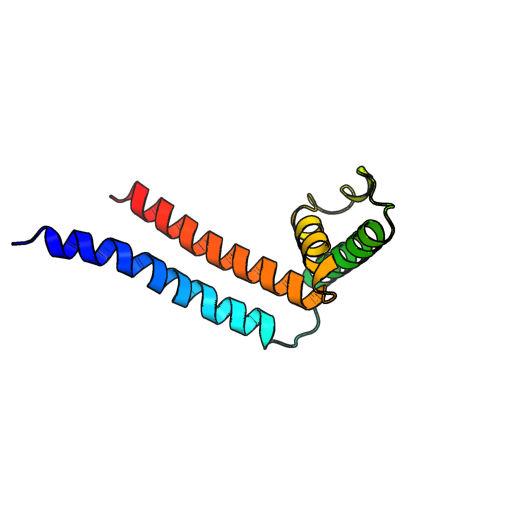 SER A 1 114 ? -8.746 6.065 28.310 1.00 68.25 114 SER A N 1
ATOM 903 C CA . SER A 1 114 ? -8.466 5.090 29.376 1.00 68.25 114 SER A CA 1
ATOM 904 C C . SER A 1 114 ? -7.558 5.663 30.448 1.00 68.25 114 SER A C 1
ATOM 906 O O . SER A 1 114 ? -7.652 5.109 31.565 1.00 68.25 114 SER A O 1
#